Protein AF-A0A375JAD5-F1 (afdb_monomer_lite)

pLDDT: mean 82.68, std 22.53, range [21.55, 98.31]

InterPro domains:
  IPR004291 Transposase IS66, central domain [PF03050] (9-154)
  IPR052344 Transposase-related protein [PTHR33678] (19-158)

Foldseek 3Di:
DDDPPPVPVVVVLVVQLVVLLPDQEKEKDKDWDWDDDPPPRGTATKIKMKIWDDCQQQQDPDDIGIHIDIGRHPALVVVCVSCVPRAHEYEYCVDVSCVVVPPVVRYAYDYDLVNVLVVLVVCCVVPNDPVSVVSNVVSVVVVVVSVVCTNPHADPVRPVVVRHPPVPVPVPPDDDD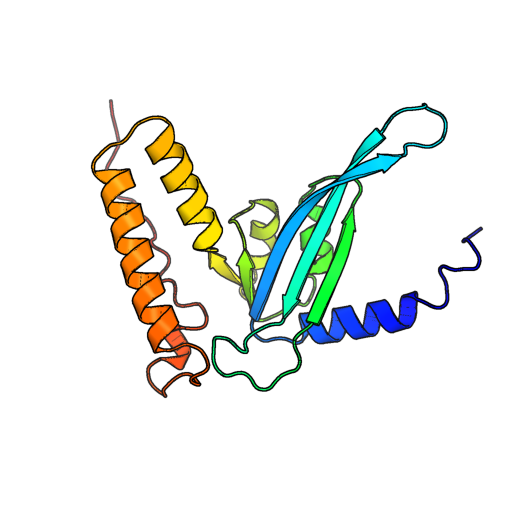DD

Structure (mmCIF, N/CA/C/O backbone):
data_AF-A0A375JAD5-F1
#
_entry.id   AF-A0A375JAD5-F1
#
loop_
_atom_site.group_PDB
_atom_site.id
_atom_site.type_symbol
_atom_site.label_atom_id
_atom_site.label_alt_id
_atom_site.label_comp_id
_atom_site.label_asym_id
_atom_site.label_entity_id
_atom_site.label_seq_id
_atom_site.pdbx_PDB_ins_code
_atom_site.Cartn_x
_atom_site.Cartn_y
_atom_site.Cartn_z
_atom_site.occupancy
_atom_site.B_iso_or_equiv
_atom_site.auth_seq_id
_atom_site.auth_comp_id
_atom_site.auth_asym_id
_atom_site.auth_atom_id
_atom_site.pdbx_PDB_model_num
ATOM 1 N N . MET A 1 1 ? -25.377 11.787 20.813 1.00 33.69 1 MET A N 1
ATOM 2 C CA . MET A 1 1 ? -26.138 12.553 19.798 1.00 33.69 1 MET A CA 1
ATOM 3 C C . MET A 1 1 ? -25.215 12.835 18.613 1.00 33.69 1 MET A C 1
ATOM 5 O O . MET A 1 1 ? -24.239 13.551 18.780 1.00 33.69 1 MET A O 1
ATOM 9 N N . GLY A 1 2 ? -25.430 12.181 17.465 1.00 41.06 2 GLY A N 1
ATOM 10 C CA . GLY A 1 2 ? -24.570 12.327 16.277 1.00 41.06 2 GLY A CA 1
ATOM 11 C C . GLY A 1 2 ? -24.782 13.673 15.578 1.00 41.06 2 GLY A C 1
ATOM 12 O O . GLY A 1 2 ? -25.921 14.123 15.462 1.00 41.06 2 GLY A O 1
ATOM 13 N N . ARG A 1 3 ? -23.694 14.316 15.134 1.00 40.56 3 ARG A N 1
ATOM 14 C CA . ARG A 1 3 ? -23.728 15.649 14.507 1.00 40.56 3 ARG A CA 1
ATOM 15 C C . ARG A 1 3 ? -24.533 15.595 13.192 1.00 40.56 3 ARG A C 1
ATOM 17 O O . ARG A 1 3 ? -24.349 14.647 12.424 1.00 40.56 3 ARG A O 1
ATOM 24 N N . PRO A 1 4 ? -25.379 16.597 12.890 1.00 40.44 4 PRO A N 1
ATOM 25 C CA . PRO A 1 4 ? -26.362 16.542 11.799 1.00 40.44 4 PRO A CA 1
ATOM 26 C C . PRO A 1 4 ? -25.785 16.387 10.375 1.00 40.44 4 PRO A C 1
ATOM 28 O O . PRO A 1 4 ? -26.529 16.039 9.468 1.00 40.44 4 PRO A O 1
ATOM 31 N N . GLY A 1 5 ? -24.470 16.536 10.169 1.00 40.88 5 GLY A N 1
ATOM 32 C CA . GLY A 1 5 ? -23.804 16.305 8.875 1.00 40.88 5 GLY A CA 1
ATOM 33 C C . GLY A 1 5 ? -23.265 14.884 8.626 1.00 40.88 5 GLY A C 1
ATOM 34 O O . GLY A 1 5 ? -22.807 14.596 7.527 1.00 40.88 5 GLY A O 1
ATOM 35 N N . GLN A 1 6 ? -23.288 13.977 9.612 1.00 45.12 6 GLN A N 1
ATOM 36 C CA . GLN A 1 6 ? -22.686 12.634 9.466 1.00 45.12 6 GLN A CA 1
ATOM 37 C C . GLN A 1 6 ? -23.610 11.597 8.792 1.00 45.12 6 GLN A C 1
ATOM 39 O O . GLN A 1 6 ? -23.140 10.556 8.331 1.00 45.12 6 GLN A O 1
ATOM 44 N N . ARG A 1 7 ? -24.925 11.856 8.706 1.00 40.12 7 ARG A N 1
ATOM 45 C CA . ARG A 1 7 ? -25.906 10.870 8.205 1.00 40.12 7 ARG A CA 1
ATOM 46 C C . ARG A 1 7 ? -25.942 10.721 6.684 1.00 40.12 7 ARG A C 1
ATOM 48 O O . ARG A 1 7 ? -26.208 9.623 6.213 1.00 40.12 7 ARG A O 1
ATOM 55 N N . THR A 1 8 ? -25.640 11.767 5.920 1.00 43.28 8 THR A N 1
ATOM 56 C CA . THR A 1 8 ? -25.740 11.758 4.447 1.00 43.28 8 THR A CA 1
ATOM 57 C C . THR A 1 8 ? -24.492 11.222 3.745 1.00 43.28 8 THR A C 1
ATOM 59 O O . THR A 1 8 ? -24.596 10.695 2.645 1.00 43.28 8 THR A O 1
ATOM 62 N N . ILE A 1 9 ? -23.320 11.280 4.386 1.00 55.72 9 ILE A N 1
ATOM 63 C CA . ILE A 1 9 ? -22.050 10.795 3.806 1.00 55.72 9 ILE A CA 1
ATOM 64 C C . ILE A 1 9 ? -21.884 9.278 3.999 1.00 55.72 9 ILE A C 1
ATOM 66 O O . ILE A 1 9 ? -21.184 8.616 3.235 1.00 55.72 9 ILE A O 1
ATOM 70 N N . THR A 1 10 ? -22.559 8.696 4.995 1.00 60.19 10 THR A N 1
ATOM 71 C CA . THR A 1 10 ? -22.412 7.274 5.343 1.00 60.19 10 THR A CA 1
ATOM 72 C C . THR A 1 10 ? -22.802 6.320 4.198 1.00 60.19 10 THR A C 1
ATOM 74 O O . THR A 1 10 ? -22.044 5.381 3.953 1.00 60.19 10 THR A O 1
ATOM 77 N N . PRO A 1 11 ? -23.912 6.523 3.456 1.00 66.00 11 PRO A N 1
ATOM 78 C CA . PRO A 1 11 ? -24.263 5.660 2.325 1.00 66.00 11 PRO A CA 1
ATOM 79 C C . PRO A 1 11 ? -23.250 5.751 1.176 1.00 66.00 11 PRO A C 1
ATOM 81 O O . PRO A 1 11 ? -22.778 4.724 0.699 1.00 66.00 11 PRO A O 1
ATOM 84 N N . ALA A 1 12 ? -22.841 6.965 0.789 1.00 68.94 12 ALA A N 1
ATOM 85 C CA . ALA A 1 12 ? -21.855 7.174 -0.274 1.00 68.94 12 ALA A CA 1
ATOM 86 C C . ALA A 1 12 ? -20.477 6.592 0.091 1.00 68.94 12 ALA A C 1
ATOM 88 O O . ALA A 1 12 ? -19.834 5.941 -0.732 1.00 68.94 12 ALA A O 1
ATOM 89 N N . GLY A 1 13 ? -20.054 6.755 1.350 1.00 71.69 13 GLY A N 1
ATOM 90 C CA . GLY A 1 13 ? -18.822 6.160 1.865 1.00 71.69 13 GLY A CA 1
ATOM 91 C C . GLY A 1 13 ? -18.837 4.630 1.825 1.00 71.69 13 GLY A C 1
ATOM 92 O O . GLY A 1 13 ? -17.832 4.033 1.447 1.00 71.69 13 GLY A O 1
ATOM 93 N N . ARG A 1 14 ? -19.978 4.000 2.145 1.00 76.69 14 ARG A N 1
ATOM 94 C CA . ARG A 1 14 ? -20.153 2.537 2.066 1.00 76.69 14 ARG A CA 1
ATOM 95 C C . ARG A 1 14 ? -20.122 2.021 0.630 1.00 76.69 14 ARG A C 1
ATOM 97 O O . ARG A 1 14 ? -19.492 1.000 0.374 1.00 76.69 14 ARG A O 1
ATOM 104 N N . CYS A 1 15 ? -20.768 2.719 -0.304 1.00 83.94 15 CYS A N 1
ATOM 105 C CA . CYS A 1 15 ? -20.715 2.350 -1.720 1.00 83.94 15 CYS A CA 1
ATOM 106 C C . CYS A 1 15 ? -19.284 2.443 -2.264 1.00 83.94 15 CYS A C 1
ATOM 108 O O . CYS A 1 15 ? -18.832 1.538 -2.959 1.00 83.94 15 CYS A O 1
ATOM 110 N N . ASN A 1 16 ? -18.544 3.492 -1.890 1.00 90.31 16 ASN A N 1
ATOM 111 C CA . ASN A 1 16 ? -17.149 3.649 -2.295 1.00 90.31 16 ASN A CA 1
ATOM 112 C C . ASN A 1 16 ? -16.243 2.563 -1.692 1.00 90.31 16 ASN A C 1
ATOM 114 O O . ASN A 1 16 ? -15.455 1.957 -2.414 1.00 90.31 16 ASN A O 1
ATOM 118 N N . SER A 1 17 ? -16.378 2.259 -0.394 1.00 93.62 17 SER A N 1
ATOM 119 C CA . SER A 1 17 ? -15.599 1.178 0.224 1.00 93.62 17 SER A CA 1
ATOM 120 C C . SER A 1 17 ? -15.913 -0.177 -0.408 1.00 93.62 17 SER A C 1
ATOM 122 O O . SER A 1 17 ? -14.997 -0.942 -0.682 1.00 93.62 17 SER A O 1
ATOM 124 N N . ALA A 1 18 ? -17.188 -0.462 -0.696 1.00 94.62 18 ALA A N 1
ATOM 125 C CA . ALA A 1 18 ? -17.589 -1.695 -1.368 1.00 94.62 18 ALA A CA 1
ATOM 126 C C . ALA A 1 18 ? -16.996 -1.790 -2.783 1.00 94.62 18 ALA A C 1
ATOM 128 O O . ALA A 1 18 ? -16.480 -2.837 -3.159 1.00 94.62 18 ALA A O 1
ATOM 129 N N . TYR A 1 19 ? -17.007 -0.693 -3.544 1.00 95.94 19 TYR A N 1
ATOM 130 C CA . TYR A 1 19 ? -16.413 -0.649 -4.880 1.00 95.94 19 TYR A CA 1
ATOM 131 C C . TYR A 1 19 ? -14.890 -0.859 -4.859 1.00 95.94 19 TYR A C 1
ATOM 133 O O . TYR A 1 19 ? -14.363 -1.601 -5.689 1.00 95.94 19 TYR A O 1
ATOM 141 N N . VAL A 1 20 ? -14.178 -0.253 -3.903 1.00 97.06 20 VAL A N 1
ATOM 142 C CA . VAL A 1 20 ? -12.731 -0.470 -3.725 1.00 97.06 20 VAL A CA 1
ATOM 143 C C . VAL A 1 20 ? -12.443 -1.924 -3.342 1.00 97.06 20 VAL A C 1
ATOM 145 O O . VAL A 1 20 ? -11.585 -2.552 -3.954 1.00 97.06 20 VAL A O 1
ATOM 148 N N . MET A 1 21 ? -13.189 -2.479 -2.384 1.00 96.38 21 MET A N 1
ATOM 149 C CA . MET A 1 21 ? -12.986 -3.847 -1.884 1.00 96.38 21 MET A CA 1
ATOM 150 C C . MET A 1 21 ? -13.426 -4.944 -2.860 1.00 96.38 21 MET A C 1
ATOM 152 O O . MET A 1 21 ? -13.050 -6.096 -2.683 1.00 96.38 21 MET A O 1
ATOM 156 N N . ALA A 1 22 ? -14.194 -4.607 -3.896 1.00 95.81 22 ALA A N 1
ATOM 157 C CA . ALA A 1 22 ? -14.549 -5.535 -4.967 1.00 95.81 22 ALA A CA 1
ATOM 158 C C . ALA A 1 22 ? -13.428 -5.727 -6.010 1.00 95.81 22 ALA A C 1
ATOM 160 O O . ALA A 1 22 ? -13.596 -6.510 -6.943 1.00 95.81 22 ALA A O 1
ATOM 161 N N . ALA A 1 23 ? -12.314 -4.995 -5.906 1.00 95.06 23 ALA A N 1
ATOM 162 C CA . ALA A 1 23 ? -11.187 -5.137 -6.822 1.00 95.06 23 ALA A CA 1
ATOM 163 C C . ALA A 1 23 ? -10.412 -6.441 -6.582 1.00 95.06 23 ALA A C 1
ATOM 165 O O . ALA A 1 23 ? -10.259 -6.885 -5.450 1.00 95.06 23 ALA A O 1
ATOM 166 N N . THR A 1 24 ? -9.826 -7.005 -7.639 1.00 94.06 24 THR A N 1
ATOM 167 C CA . THR A 1 24 ? -8.932 -8.173 -7.535 1.00 94.06 24 THR A CA 1
ATOM 168 C C . THR A 1 24 ? -7.592 -7.845 -6.875 1.00 94.06 24 THR A C 1
ATOM 170 O O . THR A 1 24 ? -6.924 -8.738 -6.355 1.00 94.06 24 THR A O 1
ATOM 173 N N . LYS A 1 25 ? -7.191 -6.569 -6.896 1.00 95.62 25 LYS A N 1
ATOM 174 C CA . LYS A 1 25 ? -6.011 -6.036 -6.217 1.00 95.62 25 LYS A CA 1
ATOM 175 C C . LYS A 1 25 ? -6.322 -4.662 -5.637 1.00 95.62 25 LYS A C 1
ATOM 177 O O . LYS A 1 25 ? -6.917 -3.819 -6.310 1.00 95.62 25 LYS A O 1
ATOM 182 N N . ILE A 1 26 ? -5.846 -4.417 -4.421 1.00 97.31 26 ILE A N 1
ATOM 183 C CA . ILE A 1 26 ? -5.827 -3.088 -3.809 1.00 97.31 26 ILE A CA 1
ATOM 184 C C . ILE A 1 26 ? -4.434 -2.761 -3.274 1.00 97.31 26 ILE A C 1
ATOM 186 O O . ILE A 1 26 ? -3.690 -3.640 -2.837 1.00 97.31 26 ILE A O 1
ATOM 190 N N . HIS A 1 27 ? -4.093 -1.476 -3.277 1.00 97.44 27 HIS A N 1
ATOM 191 C CA . HIS A 1 27 ? -2.937 -0.967 -2.541 1.00 97.44 27 HIS A CA 1
ATOM 192 C C . HIS A 1 27 ? -3.396 -0.455 -1.182 1.00 97.44 27 HIS A C 1
ATOM 194 O O . HIS A 1 27 ? -4.439 0.199 -1.111 1.00 97.44 27 HIS A O 1
ATOM 200 N N . ALA A 1 28 ? -2.616 -0.710 -0.134 1.00 97.44 28 ALA A N 1
ATOM 201 C CA . ALA A 1 28 ? -2.872 -0.172 1.193 1.00 97.44 28 ALA A CA 1
ATOM 202 C C . ALA A 1 28 ? -1.657 0.570 1.754 1.00 97.44 28 ALA A C 1
ATOM 204 O O . ALA A 1 28 ? -0.524 0.093 1.659 1.00 97.44 28 ALA A O 1
ATOM 205 N N . ASP A 1 29 ? -1.912 1.726 2.359 1.00 96.69 29 ASP A N 1
ATOM 206 C CA . ASP A 1 29 ? -0.923 2.528 3.077 1.00 96.69 29 ASP A CA 1
ATOM 207 C C . ASP A 1 29 ? -1.587 3.238 4.269 1.00 96.69 29 ASP A C 1
ATOM 209 O O . ASP A 1 29 ? -2.817 3.283 4.391 1.00 96.69 29 ASP A O 1
ATOM 213 N N . ASP A 1 30 ? -0.782 3.801 5.164 1.00 95.62 30 ASP A N 1
ATOM 214 C CA . ASP A 1 30 ? -1.265 4.637 6.258 1.00 95.62 30 ASP A CA 1
ATOM 215 C C . ASP A 1 30 ? -0.394 5.875 6.453 1.00 95.62 30 ASP A C 1
ATOM 217 O O . ASP A 1 30 ? 0.834 5.810 6.458 1.00 95.62 30 ASP A O 1
ATOM 221 N N . MET A 1 31 ? -1.035 7.021 6.682 1.00 94.44 31 MET A N 1
ATOM 222 C CA . MET A 1 31 ? -0.332 8.246 7.053 1.00 94.44 31 MET A CA 1
ATOM 223 C C . MET A 1 31 ? -0.707 8.690 8.473 1.00 94.44 31 MET A C 1
ATOM 225 O O . MET A 1 31 ? -1.883 8.633 8.857 1.00 94.44 31 MET A O 1
ATOM 229 N N . PRO A 1 32 ? 0.263 9.157 9.282 1.00 96.12 32 PRO A N 1
ATOM 230 C CA . PRO A 1 32 ? -0.034 9.773 10.564 1.00 96.12 32 PRO A CA 1
ATOM 231 C C . PRO A 1 32 ? -0.741 11.116 10.359 1.00 96.12 32 PRO A C 1
ATOM 233 O O . PRO A 1 32 ? -0.299 11.952 9.574 1.00 96.12 32 PRO A O 1
ATOM 236 N N . VAL A 1 33 ? -1.816 11.347 11.111 1.00 94.81 33 VAL A N 1
ATOM 237 C CA . VAL A 1 33 ? -2.566 12.611 11.101 1.00 94.81 33 VAL A CA 1
ATOM 238 C C . VAL A 1 33 ? -2.656 13.182 12.511 1.00 94.81 33 VAL A C 1
ATOM 240 O O . VAL A 1 33 ? -2.935 12.459 13.469 1.00 94.81 33 VAL A O 1
ATOM 243 N N . ARG A 1 34 ? -2.422 14.491 12.660 1.00 93.31 34 ARG A N 1
ATOM 244 C CA . ARG A 1 34 ? -2.615 15.182 13.942 1.00 93.31 34 ARG A CA 1
ATOM 245 C C . ARG A 1 34 ? -4.088 15.521 14.110 1.00 93.31 34 ARG A C 1
ATOM 247 O O . ARG A 1 34 ? -4.644 16.268 13.311 1.00 93.31 34 ARG A O 1
ATOM 254 N N . VAL A 1 35 ? -4.706 14.978 15.152 1.00 90.19 35 VAL A N 1
ATOM 255 C CA . VAL A 1 35 ? -6.121 15.191 15.466 1.00 90.19 35 VAL A CA 1
ATOM 256 C C . VAL A 1 35 ? -6.228 15.903 16.803 1.00 90.19 35 VAL A C 1
ATOM 258 O O . VAL A 1 35 ? -5.523 15.559 17.752 1.00 90.19 35 VAL A O 1
ATOM 261 N N . LEU A 1 36 ? -7.101 16.907 16.874 1.00 89.56 36 LEU A N 1
ATOM 262 C CA . LEU A 1 36 ? -7.395 17.607 18.120 1.00 89.56 36 LEU A CA 1
ATOM 263 C C . LEU A 1 36 ? -7.951 16.626 19.153 1.00 89.56 36 LEU A C 1
ATOM 265 O O . LEU A 1 36 ? -8.811 15.804 18.834 1.00 89.56 36 LEU A O 1
ATOM 269 N N . GLU A 1 37 ? -7.479 16.742 20.389 1.00 82.12 37 GLU A N 1
ATOM 270 C CA . GLU A 1 37 ? -8.065 16.073 21.544 1.00 82.12 37 GLU A CA 1
ATOM 271 C C . GLU A 1 37 ? -8.873 17.109 22.342 1.00 82.12 37 GLU A C 1
ATOM 273 O O . GLU A 1 37 ? -8.286 17.928 23.061 1.00 82.12 37 GLU A O 1
ATOM 278 N N . PRO A 1 38 ? -10.211 17.150 22.168 1.00 75.81 38 PRO A N 1
ATOM 279 C CA . PRO A 1 38 ? -11.039 18.163 22.810 1.00 75.81 38 PRO A CA 1
ATOM 280 C C . PRO A 1 38 ? -10.895 18.110 24.333 1.00 75.81 38 PRO A C 1
ATOM 282 O O . PRO A 1 38 ? -10.946 17.035 24.920 1.00 75.81 38 PRO A O 1
ATOM 285 N N . GLY A 1 39 ? -10.732 19.275 24.963 1.00 78.00 39 GLY A N 1
ATOM 286 C CA . GLY A 1 39 ? -10.626 19.417 26.421 1.00 78.00 39 GLY A CA 1
ATOM 287 C C . GLY A 1 39 ? -9.199 19.508 26.970 1.00 78.00 39 GLY A C 1
ATOM 288 O O . GLY A 1 39 ? -9.019 20.071 28.041 1.00 78.00 39 GLY A O 1
ATOM 289 N N . ASN A 1 40 ? -8.182 19.060 26.222 1.00 75.25 40 ASN A N 1
ATOM 290 C CA . ASN A 1 40 ? -6.799 18.999 26.726 1.00 75.25 40 ASN A CA 1
ATOM 291 C C . ASN A 1 40 ? -5.835 20.009 26.082 1.00 75.25 40 ASN A C 1
ATOM 293 O O . ASN A 1 40 ? -4.667 20.060 26.462 1.00 75.25 40 ASN A O 1
ATOM 297 N N . GLY A 1 41 ? -6.272 20.768 25.067 1.00 80.19 41 GLY A N 1
ATOM 298 C CA . GLY A 1 41 ? -5.410 21.695 24.311 1.00 80.19 41 GLY A CA 1
ATOM 299 C C . GLY A 1 41 ? -4.273 21.011 23.533 1.00 80.19 41 GLY A C 1
ATOM 300 O O . GLY A 1 41 ? -3.367 21.679 23.041 1.00 80.19 41 GLY A O 1
ATOM 301 N N . LYS A 1 42 ? -4.303 19.678 23.427 1.00 86.81 42 LYS A N 1
ATOM 302 C CA . LYS A 1 42 ? -3.271 18.848 22.798 1.00 86.81 42 LYS A CA 1
ATOM 303 C C . LYS A 1 42 ? -3.776 18.227 21.498 1.00 86.81 42 LYS A C 1
ATOM 305 O O . LYS A 1 42 ? -4.973 18.181 21.210 1.00 86.81 42 LYS A O 1
ATOM 310 N N . THR A 1 43 ? -2.829 17.727 20.709 1.00 86.19 43 THR A N 1
ATOM 311 C CA . THR A 1 43 ? -3.111 16.882 19.546 1.00 86.19 43 THR A CA 1
ATOM 312 C C . THR A 1 43 ? -2.631 15.466 19.818 1.00 86.19 43 THR A C 1
ATOM 314 O O . THR A 1 43 ? -1.607 15.271 20.472 1.00 86.19 43 THR A O 1
ATOM 317 N N . LYS A 1 44 ? -3.366 14.484 19.298 1.00 90.50 44 LYS A N 1
ATOM 318 C CA . LYS A 1 44 ? -2.947 13.082 19.260 1.00 90.50 44 LYS A CA 1
ATOM 319 C C . LYS A 1 44 ? -2.683 12.646 17.826 1.00 90.50 44 LYS A C 1
ATOM 321 O O . LYS A 1 44 ? -3.305 13.149 16.888 1.00 90.50 44 LYS A O 1
ATOM 326 N N . THR A 1 45 ? -1.776 11.692 17.658 1.00 93.31 45 THR A N 1
ATOM 327 C CA . THR A 1 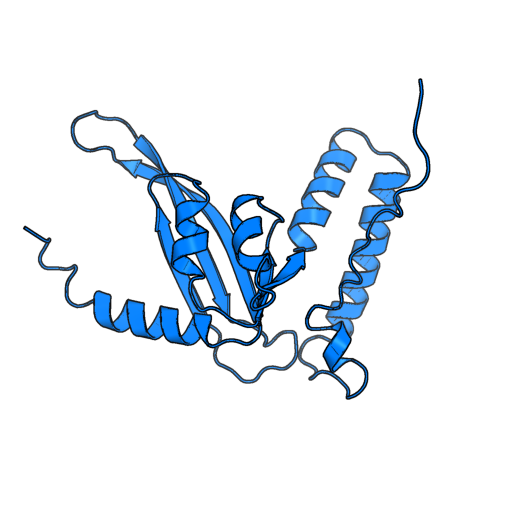45 ? -1.475 11.107 16.349 1.00 93.31 45 THR A CA 1
ATOM 328 C C . THR A 1 45 ? -2.450 9.974 16.061 1.00 93.31 45 THR A C 1
ATOM 330 O O . THR A 1 45 ? -2.318 8.886 16.616 1.00 93.31 45 THR A O 1
ATOM 333 N N . GLY A 1 46 ? -3.419 10.232 15.185 1.00 95.19 46 GLY A N 1
ATOM 334 C CA . GLY A 1 46 ? -4.239 9.193 14.566 1.00 95.19 46 GLY A CA 1
ATOM 335 C C . GLY A 1 46 ? -3.611 8.673 13.275 1.00 95.19 46 GLY A C 1
ATOM 336 O O . GLY A 1 46 ? -2.527 9.108 12.874 1.00 95.19 46 GLY A O 1
ATOM 337 N N . ARG A 1 47 ? -4.312 7.759 12.604 1.00 96.62 47 ARG A N 1
ATOM 338 C CA . ARG A 1 47 ? -3.946 7.235 11.287 1.00 96.62 47 ARG A CA 1
ATOM 339 C C . ARG A 1 47 ? -5.072 7.442 10.295 1.00 96.62 47 ARG A C 1
ATOM 341 O O . ARG A 1 47 ? -6.244 7.269 10.627 1.00 96.62 47 ARG A O 1
ATOM 348 N N . LEU A 1 48 ? -4.690 7.808 9.082 1.00 96.88 48 LEU A N 1
ATOM 349 C CA . LEU A 1 48 ? -5.556 7.780 7.919 1.00 96.88 48 LEU A CA 1
ATOM 350 C C . LEU A 1 48 ? -5.054 6.662 7.007 1.00 96.88 48 LEU A C 1
ATOM 352 O O . LEU A 1 48 ? -3.982 6.776 6.417 1.00 96.88 48 LEU A O 1
ATOM 356 N N . TRP A 1 49 ? -5.819 5.581 6.950 1.00 97.50 49 TRP A N 1
ATOM 357 C CA . TRP A 1 49 ? -5.593 4.442 6.071 1.00 97.50 49 TRP A CA 1
ATOM 358 C C . TRP A 1 49 ? -6.112 4.771 4.683 1.00 97.50 49 TRP A C 1
ATOM 360 O O . TRP A 1 49 ? -7.188 5.366 4.548 1.00 97.50 49 TRP A O 1
ATOM 370 N N . THR A 1 50 ? -5.367 4.367 3.666 1.00 97.44 50 THR A N 1
ATOM 371 C CA . THR A 1 50 ? -5.733 4.538 2.265 1.00 97.44 50 THR A CA 1
ATOM 372 C C . THR A 1 50 ? -5.822 3.166 1.614 1.00 97.44 50 THR A C 1
ATOM 374 O O . THR A 1 50 ? -4.911 2.354 1.740 1.00 97.44 50 THR A O 1
ATOM 377 N N . TYR A 1 51 ? -6.933 2.901 0.932 1.00 98.00 51 TYR A N 1
ATOM 378 C CA . TYR A 1 51 ? -7.123 1.708 0.114 1.00 98.00 51 TYR A CA 1
ATOM 379 C C . TYR A 1 51 ? -7.409 2.152 -1.311 1.00 98.00 51 TYR A C 1
ATOM 381 O O . TYR A 1 51 ? -8.384 2.868 -1.546 1.00 98.00 51 TYR A O 1
ATOM 389 N N . VAL A 1 52 ? -6.550 1.771 -2.250 1.00 97.81 52 VAL A N 1
ATOM 390 C CA . VAL A 1 52 ? -6.599 2.259 -3.630 1.00 97.81 52 VAL A CA 1
ATOM 391 C C . VAL A 1 52 ? -6.882 1.109 -4.582 1.00 97.81 52 VAL A C 1
ATOM 393 O O . VAL A 1 52 ? -6.084 0.177 -4.699 1.00 97.81 52 VAL A O 1
ATOM 396 N N . ARG A 1 53 ? -7.992 1.234 -5.310 1.00 96.81 53 ARG A N 1
ATOM 397 C CA . ARG A 1 53 ? -8.286 0.482 -6.528 1.00 96.81 53 ARG A CA 1
ATOM 398 C C . ARG A 1 53 ? -7.806 1.319 -7.708 1.00 96.81 53 ARG A C 1
ATOM 400 O O . ARG A 1 53 ? -8.467 2.281 -8.088 1.00 96.81 53 ARG A O 1
ATOM 407 N N . ASP A 1 54 ? -6.665 0.964 -8.278 1.00 95.06 54 ASP A N 1
ATOM 408 C CA . ASP A 1 54 ? -6.201 1.532 -9.544 1.00 95.06 54 ASP A CA 1
ATOM 409 C C . ASP A 1 54 ? -5.276 0.534 -10.241 1.00 95.06 54 ASP A C 1
ATOM 411 O O . ASP A 1 54 ? -4.106 0.399 -9.884 1.00 95.06 54 ASP A O 1
ATOM 415 N N . ASP A 1 55 ? -5.833 -0.174 -11.222 1.00 92.19 55 ASP A N 1
ATOM 416 C CA . ASP A 1 55 ? -5.104 -1.127 -12.063 1.00 92.19 55 ASP A CA 1
ATOM 417 C C . ASP A 1 55 ? -4.976 -0.672 -13.515 1.00 92.19 55 ASP A C 1
ATOM 419 O O . ASP A 1 55 ? -4.595 -1.445 -14.396 1.00 92.19 55 ASP A O 1
ATOM 423 N N . ARG A 1 56 ? -5.211 0.617 -13.781 1.00 93.12 56 ARG A N 1
ATOM 424 C CA . ARG A 1 56 ? -4.947 1.206 -15.100 1.00 93.12 56 ARG A CA 1
ATOM 425 C C . ARG A 1 56 ? -3.489 1.028 -15.543 1.00 93.12 56 ARG A C 1
ATOM 427 O O . ARG A 1 56 ? -3.279 0.756 -16.724 1.00 93.12 56 ARG A O 1
ATOM 434 N N . PRO A 1 57 ? -2.467 1.079 -14.656 1.00 90.75 57 PRO A N 1
ATOM 435 C CA . PRO A 1 57 ? -1.098 0.736 -15.047 1.00 90.75 57 PRO A CA 1
ATOM 436 C C . PRO A 1 57 ? -0.939 -0.694 -15.586 1.00 90.75 57 PRO A C 1
ATOM 438 O O . PRO A 1 57 ? -0.008 -0.936 -16.349 1.00 90.75 57 PRO A O 1
ATOM 441 N N . ALA A 1 58 ? -1.848 -1.612 -15.245 1.00 88.50 58 ALA A N 1
ATOM 442 C CA . ALA A 1 58 ? -1.906 -2.983 -15.753 1.00 88.50 58 ALA A CA 1
ATOM 443 C C . ALA A 1 58 ? -2.952 -3.175 -16.875 1.00 88.50 58 ALA A C 1
ATOM 445 O O . ALA A 1 58 ? -3.288 -4.306 -17.217 1.00 88.50 58 ALA A O 1
ATOM 446 N N . GLY A 1 59 ? -3.473 -2.083 -17.448 1.00 89.81 59 GLY A N 1
ATOM 447 C CA . GLY A 1 59 ? -4.43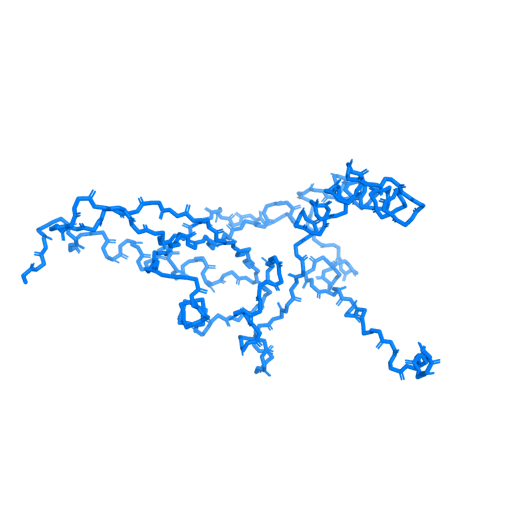9 -2.118 -18.548 1.00 89.81 59 GLY A CA 1
ATOM 448 C C . GLY A 1 59 ? -5.896 -2.320 -18.125 1.00 89.81 59 GLY A C 1
ATOM 449 O O . GLY A 1 59 ? -6.727 -2.606 -18.983 1.00 89.81 59 GLY A O 1
ATOM 450 N N . SER A 1 60 ? -6.231 -2.180 -16.836 1.00 91.00 60 SER A N 1
ATOM 451 C CA . SER A 1 60 ? -7.637 -2.194 -16.412 1.00 91.00 60 SER A CA 1
ATOM 452 C C . SER A 1 60 ? -8.393 -0.978 -16.955 1.00 91.00 60 SER A C 1
ATOM 454 O O . SER A 1 60 ? -7.868 0.138 -16.985 1.00 91.00 60 SER A O 1
ATOM 456 N N . VAL A 1 61 ? -9.647 -1.207 -17.349 1.00 93.12 61 VAL A N 1
ATOM 457 C CA . VAL A 1 61 ? -10.602 -0.173 -17.778 1.00 93.12 61 VAL A CA 1
ATOM 458 C C . VAL A 1 61 ? -11.502 0.309 -16.637 1.00 93.12 61 VAL A C 1
ATOM 460 O O . VAL A 1 61 ? -12.304 1.220 -16.830 1.00 93.12 61 VAL A O 1
ATOM 463 N N . ASP A 1 62 ? -11.380 -0.289 -15.450 1.00 93.31 62 ASP A N 1
ATOM 464 C CA . ASP A 1 62 ? -12.179 0.090 -14.291 1.00 93.31 62 ASP A CA 1
ATOM 465 C C . ASP A 1 62 ? -11.851 1.512 -13.826 1.00 93.31 62 ASP A C 1
ATOM 467 O O . ASP A 1 62 ? -10.688 1.926 -13.767 1.00 93.31 62 ASP A O 1
ATOM 471 N N . SER A 1 63 ? -12.880 2.245 -13.401 1.00 95.56 63 SER A N 1
ATOM 472 C CA . SER A 1 63 ? -12.702 3.564 -12.798 1.00 95.56 63 SER A CA 1
ATOM 473 C C . SER A 1 63 ? -11.861 3.457 -11.520 1.00 95.56 63 SER A C 1
ATOM 475 O O . SER A 1 63 ? -12.191 2.639 -10.650 1.00 95.56 63 SER A O 1
ATOM 477 N N . PRO A 1 64 ? -10.807 4.277 -11.358 1.00 96.25 64 PRO A N 1
ATOM 478 C CA . PRO A 1 64 ? -10.005 4.265 -10.147 1.00 96.25 64 PRO A CA 1
ATOM 479 C C . PRO A 1 64 ? -10.821 4.796 -8.966 1.00 96.25 64 PRO A C 1
ATOM 481 O O . PRO A 1 64 ? -11.659 5.688 -9.119 1.00 96.25 64 PRO A O 1
ATOM 484 N N . ALA A 1 65 ? -10.553 4.278 -7.773 1.00 96.94 65 ALA A N 1
ATOM 485 C CA . ALA A 1 65 ? -11.182 4.745 -6.546 1.00 96.94 65 ALA A CA 1
ATOM 486 C C . ALA A 1 65 ? -10.233 4.633 -5.354 1.00 96.94 65 ALA A C 1
ATOM 488 O O . ALA A 1 65 ? -9.362 3.764 -5.295 1.00 96.94 65 ALA A O 1
ATOM 489 N N . VAL A 1 66 ? -10.443 5.512 -4.377 1.00 96.88 66 VAL A N 1
ATOM 490 C CA . VAL A 1 66 ? -9.741 5.489 -3.096 1.00 96.88 66 VAL A CA 1
ATOM 491 C C . VAL A 1 66 ? -10.750 5.510 -1.962 1.00 96.88 66 VAL A C 1
ATOM 493 O O . VAL A 1 66 ? -11.686 6.313 -1.957 1.00 96.88 66 VAL A O 1
ATOM 496 N N . TRP A 1 67 ? -10.551 4.638 -0.981 1.00 97.19 67 TRP A N 1
ATOM 497 C CA . TRP A 1 67 ? -11.280 4.663 0.275 1.00 97.19 67 TRP A CA 1
ATOM 4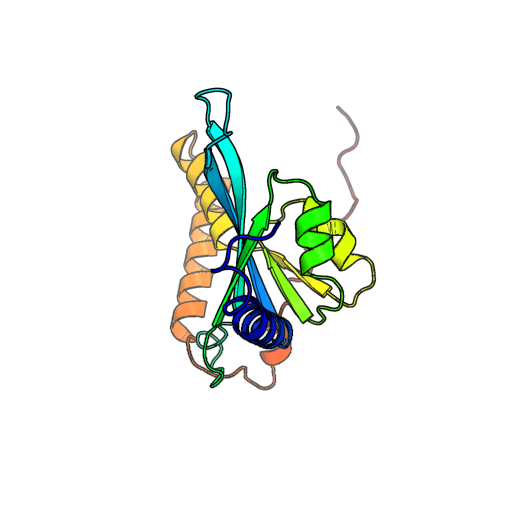98 C C . TRP A 1 67 ? -10.339 5.055 1.410 1.00 97.19 67 TRP A C 1
ATOM 500 O O . TRP A 1 67 ? -9.276 4.464 1.593 1.00 97.19 67 TRP A O 1
ATOM 510 N N . PHE A 1 68 ? -10.753 6.068 2.168 1.00 95.69 68 PHE A N 1
ATOM 511 C CA . PHE A 1 68 ? -10.052 6.536 3.351 1.00 95.69 68 PHE A CA 1
ATOM 512 C C . PHE A 1 68 ? -10.770 6.059 4.608 1.00 95.69 68 PHE A C 1
ATOM 514 O O . PHE A 1 68 ? -11.981 6.260 4.748 1.00 95.69 68 PHE A O 1
ATOM 521 N N . ALA A 1 69 ? -10.015 5.495 5.547 1.00 95.69 69 ALA A N 1
ATOM 522 C CA . ALA A 1 69 ? -10.520 5.116 6.859 1.00 95.69 69 ALA A CA 1
ATOM 523 C C . ALA A 1 69 ? -9.663 5.750 7.957 1.00 95.69 69 ALA A C 1
ATOM 525 O O . ALA A 1 69 ? -8.438 5.730 7.896 1.00 95.69 69 ALA A O 1
ATOM 526 N N . TYR A 1 70 ? -10.302 6.334 8.966 1.00 95.38 70 TYR A N 1
ATOM 527 C CA . TYR A 1 70 ? -9.609 6.927 10.108 1.00 95.38 70 TYR A CA 1
ATOM 528 C C . TYR A 1 70 ? -9.551 5.946 11.280 1.00 95.38 70 TYR A C 1
ATOM 530 O O . TYR A 1 70 ? -10.550 5.299 11.592 1.00 95.38 70 TYR A O 1
ATOM 538 N N . SER A 1 71 ? -8.425 5.926 11.993 1.00 95.56 71 SER A N 1
ATOM 539 C CA . SER A 1 71 ? -8.315 5.295 13.309 1.00 95.56 71 SER A CA 1
ATOM 540 C C . SER A 1 71 ? -7.544 6.168 14.310 1.00 95.56 71 SER A C 1
ATOM 542 O O . SER A 1 71 ? -6.676 6.962 13.933 1.00 95.56 71 SER A O 1
ATOM 544 N N . PRO A 1 72 ? -7.816 6.030 15.620 1.00 94.31 72 PRO A N 1
ATOM 545 C CA . PRO A 1 72 ? -7.117 6.790 16.655 1.00 94.31 72 PRO A CA 1
ATOM 546 C C . PRO A 1 72 ? -5.668 6.336 16.884 1.00 94.31 72 PRO A C 1
ATOM 548 O O . PRO A 1 72 ? -4.918 7.060 17.530 1.00 94.31 72 PRO A O 1
ATOM 551 N N . SER A 1 73 ? -5.267 5.166 16.380 1.00 93.88 73 SER A N 1
ATOM 552 C CA . SER A 1 73 ? -3.908 4.625 16.503 1.00 93.88 73 SER A CA 1
ATOM 553 C C . SER A 1 73 ? -3.546 3.745 15.298 1.00 93.88 73 SER A C 1
ATOM 555 O O . SER A 1 73 ? -4.383 3.491 14.433 1.00 93.88 73 SER A O 1
ATOM 557 N N . ARG A 1 74 ? -2.299 3.258 15.237 1.00 95.56 74 ARG A N 1
ATOM 558 C CA . ARG A 1 74 ? -1.822 2.312 14.205 1.00 95.56 74 ARG A CA 1
ATOM 559 C C . ARG A 1 74 ? -1.996 0.841 14.614 1.00 95.56 74 ARG A C 1
ATOM 561 O O . ARG A 1 74 ? -1.187 0.006 14.227 1.00 95.56 74 ARG A O 1
ATOM 568 N N . SER A 1 75 ? -2.977 0.531 15.464 1.00 95.38 75 SER A N 1
ATOM 569 C CA . SER A 1 75 ? -3.222 -0.852 15.900 1.00 95.38 75 SER A CA 1
ATOM 570 C C . SER A 1 75 ? -3.593 -1.745 14.713 1.00 95.38 75 SER A C 1
ATOM 572 O O . SER A 1 75 ? -4.211 -1.285 13.753 1.00 95.38 75 SER A O 1
ATOM 574 N N . CYS A 1 76 ? -3.234 -3.026 14.786 1.00 93.69 76 CYS A N 1
ATOM 575 C CA . CYS A 1 76 ? -3.545 -4.004 13.745 1.00 93.69 76 CYS A CA 1
ATOM 576 C C . CYS A 1 76 ? -5.050 -4.291 13.614 1.00 93.69 76 CYS A C 1
ATOM 578 O O . CYS A 1 76 ? -5.500 -4.656 12.532 1.00 93.69 76 CYS A O 1
ATOM 580 N N . GLU A 1 77 ? -5.843 -4.054 14.663 1.00 96.12 77 GLU A N 1
ATOM 581 C CA . GLU A 1 77 ? -7.297 -4.275 14.655 1.00 96.12 77 GLU A CA 1
ATOM 582 C C . GLU A 1 77 ? -8.026 -3.475 13.559 1.00 96.12 77 GLU A C 1
ATOM 584 O O . GLU A 1 77 ? -9.012 -3.950 12.998 1.00 96.12 77 GLU A O 1
ATOM 589 N N . TYR A 1 78 ? -7.528 -2.281 13.212 1.00 96.31 78 TYR A N 1
ATOM 590 C CA . TYR A 1 78 ? -8.160 -1.407 12.221 1.00 96.31 78 TYR A CA 1
ATOM 591 C C . TYR A 1 78 ? -8.044 -1.961 10.798 1.00 96.31 78 TYR A C 1
ATOM 593 O O . TYR A 1 78 ? -9.084 -2.235 10.200 1.00 96.31 78 TYR A O 1
ATOM 601 N N . PRO A 1 79 ? -6.837 -2.196 10.240 1.00 95.31 79 PRO A N 1
ATOM 602 C CA . PRO A 1 79 ? -6.727 -2.776 8.909 1.00 95.31 79 PRO A CA 1
ATOM 603 C C . PRO A 1 79 ? -7.358 -4.170 8.831 1.00 95.31 79 PRO A C 1
ATOM 605 O O . PRO A 1 79 ? -7.931 -4.504 7.800 1.00 95.31 79 PRO A O 1
ATOM 608 N N . GLN A 1 80 ? -7.335 -4.954 9.913 1.00 94.44 80 GLN A N 1
ATOM 609 C CA . GLN A 1 80 ? -8.036 -6.242 9.978 1.00 94.44 80 GLN A CA 1
ATOM 610 C C . GLN A 1 80 ? -9.552 -6.088 9.828 1.00 94.44 80 GLN A C 1
ATOM 612 O O . GLN A 1 80 ? -10.175 -6.813 9.055 1.00 94.44 80 GLN A O 1
ATOM 617 N N . ALA A 1 81 ? -10.152 -5.127 10.534 1.00 95.12 81 ALA A N 1
ATOM 618 C CA . ALA A 1 81 ? -11.575 -4.841 10.411 1.00 95.12 81 ALA A CA 1
ATOM 619 C C . ALA A 1 81 ? -11.932 -4.288 9.022 1.00 95.12 81 ALA A C 1
ATOM 621 O O . ALA A 1 81 ? -12.953 -4.674 8.456 1.00 95.12 81 ALA A O 1
ATOM 622 N N . HIS A 1 82 ? -11.092 -3.412 8.463 1.00 95.19 82 HIS A N 1
ATOM 623 C CA . HIS A 1 82 ? -11.290 -2.821 7.138 1.00 95.19 82 HIS A CA 1
ATOM 624 C C . HIS A 1 82 ? -11.246 -3.863 6.014 1.00 95.19 82 HIS A C 1
ATOM 626 O O . HIS A 1 82 ? -12.044 -3.791 5.085 1.00 95.19 82 HIS A O 1
ATOM 632 N N . LEU A 1 83 ? -10.321 -4.823 6.105 1.00 95.50 83 LEU A N 1
ATOM 633 C CA . LEU A 1 83 ? -10.095 -5.867 5.102 1.00 95.50 83 LEU A CA 1
ATOM 634 C C . LEU A 1 83 ? -10.976 -7.104 5.312 1.00 95.50 83 LEU A C 1
ATOM 636 O O . LEU A 1 83 ? -10.836 -8.092 4.592 1.00 95.50 83 LEU A O 1
ATOM 640 N N . LYS A 1 84 ? -11.884 -7.088 6.293 1.00 94.06 84 LYS A N 1
ATOM 641 C CA . LYS A 1 84 ? -12.756 -8.227 6.569 1.00 94.06 84 LYS A CA 1
ATOM 642 C C . LYS A 1 84 ? -13.617 -8.547 5.343 1.00 94.06 84 LYS A C 1
ATOM 644 O O . LYS A 1 84 ? -14.468 -7.753 4.951 1.00 94.06 84 LYS A O 1
ATOM 649 N N . GLY A 1 85 ? -13.424 -9.741 4.785 1.00 93.44 85 GLY A N 1
ATOM 650 C CA . GLY A 1 85 ? -14.136 -10.213 3.594 1.00 93.44 85 GLY A CA 1
ATOM 651 C C . GLY A 1 85 ? -13.534 -9.754 2.263 1.00 93.44 85 GLY A C 1
ATOM 652 O O . GLY A 1 85 ? -14.081 -10.109 1.221 1.00 93.44 85 GLY A O 1
ATOM 653 N N . PHE A 1 86 ? -12.427 -9.003 2.274 1.00 96.31 86 PHE A N 1
ATOM 654 C CA . PHE A 1 86 ? -11.646 -8.754 1.065 1.00 96.31 86 PHE A CA 1
ATOM 655 C C . PHE A 1 86 ? -11.018 -10.061 0.574 1.00 96.31 86 PHE A C 1
ATOM 657 O O . PHE A 1 86 ? -10.505 -10.844 1.374 1.00 96.31 86 PHE A O 1
ATOM 664 N N . ARG A 1 87 ? -11.046 -10.276 -0.742 1.00 96.25 87 ARG A N 1
ATOM 665 C CA . ARG A 1 87 ? -10.422 -11.421 -1.405 1.00 96.25 87 ARG A CA 1
ATOM 666 C C . ARG A 1 87 ? -9.668 -10.943 -2.631 1.00 96.25 87 ARG A C 1
ATOM 668 O O . ARG A 1 87 ? -10.262 -10.299 -3.493 1.00 96.25 87 ARG A O 1
ATOM 675 N N . GLY A 1 88 ? -8.384 -11.266 -2.713 1.00 95.56 88 GLY A N 1
ATOM 676 C CA . GLY A 1 88 ? -7.515 -10.791 -3.786 1.00 95.56 88 GLY A CA 1
ATOM 677 C C . GLY A 1 88 ? -6.125 -10.420 -3.291 1.00 95.56 88 GLY A C 1
ATOM 678 O O . GLY A 1 88 ? -5.659 -10.914 -2.268 1.00 95.56 88 GLY A O 1
ATOM 679 N N . ILE A 1 89 ? -5.443 -9.550 -4.029 1.00 96.75 89 ILE A N 1
ATOM 680 C CA . ILE A 1 89 ? -4.060 -9.166 -3.742 1.00 96.75 89 ILE A CA 1
ATOM 681 C C . ILE A 1 89 ? -4.032 -7.867 -2.943 1.00 96.75 89 ILE A C 1
ATOM 683 O O . ILE A 1 89 ? -4.624 -6.861 -3.343 1.00 96.75 89 ILE A O 1
ATOM 687 N N . LEU A 1 90 ? -3.299 -7.873 -1.835 1.00 97.38 90 LEU A N 1
ATOM 688 C CA . LEU A 1 90 ? -3.042 -6.689 -1.026 1.00 97.38 90 LEU A CA 1
ATOM 689 C C . LEU A 1 90 ? -1.587 -6.258 -1.199 1.00 97.38 90 LEU A C 1
ATOM 691 O O . LEU A 1 90 ? -0.675 -6.917 -0.698 1.00 97.38 90 LEU A O 1
ATOM 695 N N . GLN A 1 91 ? -1.377 -5.134 -1.887 1.00 97.19 91 GLN A N 1
ATOM 696 C CA . GLN A 1 91 ? -0.055 -4.538 -2.042 1.00 97.19 91 GLN A CA 1
ATOM 697 C C . GLN A 1 91 ? 0.213 -3.492 -0.951 1.00 97.19 91 GLN A C 1
ATOM 699 O O . GLN A 1 91 ? -0.409 -2.429 -0.956 1.00 97.19 91 GLN A O 1
ATOM 704 N N . ALA A 1 92 ? 1.151 -3.759 -0.037 1.00 96.31 92 ALA A N 1
ATOM 705 C CA . ALA A 1 92 ? 1.390 -2.910 1.140 1.00 96.31 92 ALA A CA 1
ATOM 706 C C . ALA A 1 92 ? 2.880 -2.781 1.529 1.00 96.31 92 ALA A C 1
ATOM 708 O O . ALA A 1 92 ? 3.758 -3.421 0.950 1.00 96.31 92 ALA A O 1
ATOM 709 N N . ASP A 1 93 ? 3.185 -1.934 2.517 1.00 92.94 93 ASP A N 1
ATOM 710 C CA . ASP A 1 93 ? 4.532 -1.623 3.039 1.00 92.94 93 ASP A CA 1
ATOM 711 C C . ASP A 1 93 ? 5.150 -2.714 3.944 1.00 92.94 93 ASP A C 1
ATOM 713 O O . ASP A 1 93 ? 6.150 -2.461 4.617 1.00 92.94 93 ASP A O 1
ATOM 717 N N . ALA A 1 94 ? 4.564 -3.917 3.968 1.00 90.56 94 ALA A N 1
ATOM 718 C CA . ALA A 1 94 ? 4.888 -5.009 4.892 1.00 90.56 94 ALA A CA 1
ATOM 719 C C . ALA A 1 94 ? 4.695 -4.659 6.385 1.00 90.56 94 ALA A C 1
ATOM 721 O O . ALA A 1 94 ? 5.340 -5.237 7.266 1.00 90.56 94 ALA A O 1
ATOM 722 N N . PHE A 1 95 ? 3.792 -3.726 6.710 1.00 93.56 95 PHE A N 1
ATOM 723 C CA . PHE A 1 95 ? 3.368 -3.522 8.091 1.00 93.56 95 PHE A CA 1
ATOM 724 C C . PHE A 1 95 ? 2.775 -4.811 8.685 1.00 93.56 95 PHE A C 1
ATOM 726 O O . PHE A 1 95 ? 1.777 -5.344 8.202 1.00 93.56 95 PHE A O 1
ATOM 733 N N . ALA A 1 96 ? 3.345 -5.270 9.804 1.00 92.75 96 ALA A N 1
ATOM 734 C CA . ALA A 1 96 ? 2.960 -6.524 10.455 1.00 92.75 96 ALA A CA 1
ATOM 735 C C . ALA A 1 96 ? 1.477 -6.596 10.875 1.00 92.75 96 ALA A C 1
ATOM 737 O O . ALA A 1 96 ? 0.958 -7.685 11.121 1.00 92.75 96 ALA A O 1
ATOM 738 N N . GLY A 1 97 ? 0.775 -5.458 10.952 1.00 92.44 97 GLY A N 1
ATOM 739 C CA . GLY A 1 97 ? -0.660 -5.440 11.234 1.00 92.44 97 GLY A CA 1
ATOM 740 C C . GLY A 1 97 ? -1.523 -6.102 10.157 1.00 92.44 97 GLY A C 1
ATOM 741 O O . GLY A 1 97 ? -2.645 -6.493 10.471 1.00 92.44 97 GLY A O 1
ATOM 742 N N . TYR A 1 98 ? -0.999 -6.296 8.941 1.00 93.25 98 TYR A N 1
ATOM 743 C CA . TYR A 1 98 ? -1.682 -7.036 7.876 1.00 93.25 98 TYR A CA 1
ATOM 744 C C . TYR A 1 98 ? -1.520 -8.561 7.980 1.00 93.25 98 TYR A C 1
ATOM 746 O O . TYR A 1 98 ? -2.295 -9.289 7.370 1.00 93.25 98 TYR A O 1
ATOM 754 N N . ASN A 1 99 ? -0.571 -9.069 8.779 1.00 92.81 99 ASN A N 1
ATOM 755 C CA . ASN A 1 99 ? -0.175 -10.486 8.768 1.00 92.81 99 ASN A CA 1
ATOM 756 C C . ASN A 1 99 ? -1.329 -11.467 9.009 1.00 92.81 99 ASN A C 1
ATOM 758 O O . ASN A 1 99 ? -1.319 -12.579 8.491 1.00 92.81 99 ASN A O 1
ATOM 762 N N . SER A 1 100 ? -2.311 -11.096 9.832 1.00 91.50 100 SER A N 1
ATOM 763 C CA . SER A 1 100 ? -3.481 -11.943 10.081 1.00 91.50 100 SER A CA 1
ATOM 764 C C . SER A 1 100 ? -4.398 -12.054 8.868 1.00 91.50 100 SER A C 1
ATOM 766 O O . SER A 1 100 ? -5.009 -13.101 8.700 1.00 91.50 100 SER A O 1
ATOM 768 N N . SER A 1 101 ? -4.481 -11.016 8.032 1.00 91.81 101 SER A N 1
ATOM 769 C CA . SER A 1 101 ? -5.332 -11.002 6.838 1.00 91.81 101 SER A CA 1
ATOM 770 C C . SER A 1 101 ? -4.880 -12.031 5.799 1.00 91.81 101 SER A C 1
ATOM 772 O O . SER A 1 101 ? -5.691 -12.485 5.006 1.00 91.81 101 SER A O 1
ATOM 774 N N . TYR A 1 102 ? -3.608 -12.437 5.830 1.00 92.88 102 TYR A N 1
ATOM 775 C CA . TYR A 1 102 ? -3.029 -13.401 4.889 1.00 92.88 102 TYR A CA 1
ATOM 776 C C . TYR A 1 102 ? -3.203 -14.867 5.308 1.00 92.88 102 TYR A C 1
ATOM 778 O O . TYR A 1 102 ? -2.951 -15.767 4.511 1.00 92.88 102 TYR A O 1
ATOM 786 N N . LYS A 1 103 ? -3.584 -15.140 6.565 1.00 91.19 103 LYS A N 1
ATOM 787 C CA . LYS A 1 103 ? -3.537 -16.500 7.136 1.00 91.19 103 LYS A CA 1
ATOM 788 C C . LYS A 1 103 ? -4.490 -17.479 6.460 1.00 91.19 103 LYS A C 1
ATOM 790 O O . LYS A 1 103 ? -4.132 -18.641 6.298 1.00 91.19 103 LYS A O 1
ATOM 795 N N . ASP A 1 104 ? -5.664 -17.000 6.068 1.00 87.88 104 ASP A N 1
ATOM 796 C CA . ASP A 1 104 ? -6.738 -17.844 5.541 1.00 87.88 104 ASP A CA 1
ATOM 797 C C . ASP A 1 104 ? -6.613 -18.082 4.024 1.00 87.88 104 ASP A C 1
ATOM 799 O O . ASP A 1 104 ? -7.400 -18.824 3.447 1.00 87.88 104 ASP A O 1
ATOM 803 N N . GLY A 1 105 ? -5.624 -17.466 3.361 1.00 89.44 105 GLY A N 1
ATOM 804 C CA . GLY A 1 105 ? -5.378 -17.610 1.920 1.00 89.44 105 GLY A CA 1
ATOM 805 C C . GLY A 1 105 ? -6.295 -16.777 1.015 1.00 89.44 105 GLY A C 1
ATOM 806 O O . GLY A 1 105 ? -5.990 -16.616 -0.162 1.00 89.44 105 GLY A O 1
ATOM 807 N N . ASP A 1 106 ? -7.362 -16.189 1.563 1.00 91.75 106 ASP A N 1
ATOM 808 C CA . ASP A 1 106 ? -8.272 -15.278 0.852 1.00 91.75 106 ASP A CA 1
ATOM 809 C C . ASP A 1 106 ? -7.561 -13.998 0.362 1.00 91.75 106 ASP A C 1
ATOM 811 O O . ASP A 1 106 ? -7.931 -13.428 -0.669 1.00 91.75 106 ASP A O 1
ATOM 815 N N . VAL A 1 107 ? -6.521 -13.555 1.079 1.00 96.12 107 VAL A N 1
ATOM 816 C CA . VAL A 1 107 ? -5.706 -12.388 0.724 1.00 96.12 107 VAL A CA 1
ATOM 817 C C . VAL A 1 107 ? -4.278 -12.814 0.400 1.00 96.12 107 VAL A C 1
ATOM 819 O O . VAL A 1 107 ? -3.553 -13.301 1.268 1.00 96.12 107 VAL A O 1
ATOM 822 N N . GLN A 1 108 ? -3.853 -12.561 -0.836 1.00 95.81 108 GLN A N 1
ATOM 823 C CA . GLN A 1 108 ? -2.478 -12.752 -1.284 1.00 95.81 108 GLN A CA 1
ATOM 824 C C . GLN A 1 108 ? -1.646 -11.505 -0.966 1.00 95.81 108 GLN A C 1
ATOM 826 O O . GLN A 1 108 ? -1.965 -10.395 -1.392 1.00 95.81 108 GLN A O 1
ATOM 831 N N . GLU A 1 109 ? -0.548 -11.689 -0.240 1.00 95.12 109 GLU A N 1
ATOM 832 C CA . GLU A 1 109 ? 0.396 -10.612 0.057 1.00 95.12 109 GLU A CA 1
ATOM 833 C C . GLU A 1 109 ? 1.212 -10.229 -1.188 1.00 95.12 109 GLU A C 1
ATOM 835 O O . GLU A 1 109 ? 1.769 -11.099 -1.866 1.00 95.12 109 GLU A O 1
ATOM 840 N N . ALA A 1 110 ? 1.326 -8.922 -1.445 1.00 95.06 110 ALA A N 1
ATOM 841 C CA . ALA A 1 110 ? 2.282 -8.334 -2.376 1.00 95.06 110 ALA A CA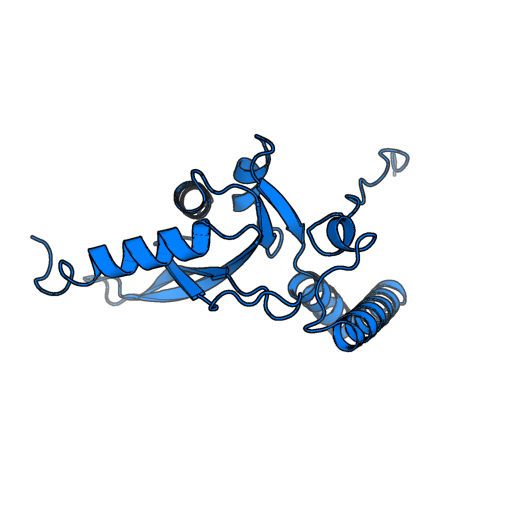 1
ATOM 842 C C . ALA A 1 110 ? 3.068 -7.196 -1.695 1.00 95.06 110 ALA A C 1
ATOM 844 O O . ALA A 1 110 ? 2.510 -6.260 -1.124 1.00 95.06 110 ALA A O 1
ATOM 845 N N . GLY A 1 111 ? 4.397 -7.250 -1.759 1.00 94.81 111 GLY A N 1
ATOM 846 C CA . GLY A 1 111 ? 5.246 -6.200 -1.195 1.00 94.81 111 GLY A CA 1
ATOM 847 C C . GLY A 1 111 ? 5.282 -4.953 -2.080 1.00 94.81 111 GLY A C 1
ATOM 848 O O . GLY A 1 111 ? 5.479 -5.040 -3.290 1.00 94.81 111 GLY A O 1
ATOM 849 N N . CYS A 1 112 ? 5.146 -3.768 -1.487 1.00 95.31 112 CYS A N 1
ATOM 850 C CA . CYS A 1 112 ? 5.264 -2.509 -2.217 1.00 95.31 112 CYS A CA 1
ATOM 851 C C . CYS A 1 112 ? 6.738 -2.159 -2.502 1.00 95.31 112 CYS A C 1
ATOM 853 O O . CYS A 1 112 ? 7.486 -1.750 -1.608 1.00 95.31 112 CYS A O 1
ATOM 855 N N . VAL A 1 113 ? 7.147 -2.253 -3.774 1.00 95.31 113 VAL A N 1
ATOM 856 C CA . VAL A 1 113 ? 8.529 -1.975 -4.220 1.00 95.31 113 VAL A CA 1
ATOM 857 C C . VAL A 1 113 ? 8.946 -0.525 -3.952 1.00 95.31 113 VAL A C 1
ATOM 859 O O . VAL A 1 113 ? 10.100 -0.273 -3.614 1.00 95.31 113 VAL A O 1
ATOM 862 N N . ALA A 1 114 ? 8.015 0.433 -3.987 1.00 95.06 114 ALA A N 1
ATOM 863 C CA . ALA A 1 114 ? 8.310 1.824 -3.639 1.00 95.06 114 ALA A CA 1
ATOM 864 C C . ALA A 1 114 ? 8.755 1.979 -2.171 1.00 95.06 114 ALA A C 1
ATOM 866 O O . ALA A 1 114 ? 9.701 2.721 -1.885 1.00 95.06 114 ALA A O 1
ATOM 867 N N . HIS A 1 115 ? 8.124 1.243 -1.249 1.00 95.38 115 HIS A N 1
ATOM 868 C CA . HIS A 1 115 ? 8.512 1.218 0.162 1.00 95.38 115 HIS A CA 1
ATOM 869 C C . HIS A 1 115 ? 9.859 0.520 0.366 1.00 95.38 115 HIS A C 1
ATOM 871 O O . HIS A 1 115 ? 10.724 1.061 1.059 1.00 95.38 115 HIS A O 1
ATOM 877 N N . ALA A 1 116 ? 10.078 -0.619 -0.297 1.00 95.25 116 ALA A N 1
ATOM 878 C CA . ALA A 1 116 ? 11.366 -1.311 -0.271 1.00 95.25 116 ALA A CA 1
ATOM 879 C C . ALA A 1 116 ? 12.503 -0.416 -0.801 1.00 95.25 116 ALA A C 1
ATOM 881 O O . ALA A 1 116 ? 13.526 -0.243 -0.136 1.00 95.25 116 ALA A O 1
ATOM 882 N N . ARG A 1 117 ? 12.296 0.241 -1.951 1.00 97.38 117 ARG A N 1
ATOM 883 C CA . ARG A 1 117 ? 13.248 1.188 -2.551 1.00 97.38 117 ARG A CA 1
ATOM 884 C C . ARG A 1 117 ? 13.601 2.321 -1.597 1.00 97.38 117 ARG A C 1
ATOM 886 O O . ARG A 1 117 ? 14.776 2.654 -1.485 1.00 97.38 117 ARG A O 1
ATOM 893 N N . ARG A 1 118 ? 12.610 2.911 -0.913 1.00 96.81 118 ARG A N 1
ATOM 894 C CA . ARG A 1 118 ? 12.847 3.991 0.061 1.00 96.81 118 ARG A CA 1
ATOM 895 C C . ARG A 1 118 ? 13.817 3.536 1.151 1.00 96.81 118 ARG A C 1
ATOM 897 O O . ARG A 1 118 ? 14.775 4.244 1.420 1.00 96.81 118 ARG A O 1
ATOM 904 N N . LYS A 1 119 ? 13.644 2.325 1.694 1.00 95.12 119 LYS A N 1
ATOM 905 C CA . LYS A 1 119 ? 14.556 1.771 2.710 1.00 95.12 119 LYS A CA 1
ATOM 906 C C . LYS A 1 119 ? 15.982 1.589 2.192 1.00 95.12 119 LYS A C 1
ATOM 908 O O . LYS A 1 119 ? 16.923 1.974 2.879 1.00 95.12 119 LYS A O 1
ATOM 913 N N . PHE A 1 120 ? 16.159 1.055 0.983 1.00 97.31 120 PHE A N 1
ATOM 914 C CA . PHE A 1 120 ? 17.493 0.953 0.376 1.00 97.31 120 PHE A CA 1
ATOM 915 C C . PHE A 1 120 ? 18.114 2.322 0.094 1.00 97.31 120 PHE A C 1
ATOM 917 O O . PHE A 1 120 ? 19.313 2.496 0.288 1.00 97.31 120 PHE A O 1
ATOM 924 N N . HIS A 1 121 ? 17.305 3.296 -0.318 1.00 97.81 121 HIS A N 1
ATOM 925 C CA . HIS A 1 121 ? 17.752 4.663 -0.552 1.00 97.81 121 HIS A CA 1
ATOM 926 C C . HIS A 1 121 ? 18.186 5.359 0.744 1.00 97.81 121 HIS A C 1
ATOM 928 O O . HIS A 1 121 ? 19.249 5.970 0.774 1.00 97.81 121 HIS A O 1
ATOM 934 N N . ASP A 1 122 ? 17.424 5.214 1.830 1.00 97.75 122 ASP A N 1
ATOM 935 C CA . ASP A 1 122 ? 17.793 5.752 3.145 1.00 97.75 122 ASP A CA 1
ATOM 936 C C . ASP A 1 122 ? 19.135 5.165 3.617 1.00 97.75 122 ASP A C 1
ATOM 938 O O . ASP A 1 122 ? 20.014 5.893 4.077 1.00 97.75 122 ASP A O 1
ATOM 942 N N . LEU A 1 123 ? 19.335 3.853 3.430 1.00 97.69 123 LEU A N 1
ATOM 943 C CA . LEU A 1 123 ? 20.611 3.191 3.718 1.00 97.69 123 LEU A CA 1
ATOM 944 C C . LEU A 1 123 ? 21.742 3.684 2.812 1.00 97.69 123 LEU A C 1
ATOM 946 O O . LEU A 1 123 ? 22.859 3.857 3.289 1.00 97.69 123 LEU A O 1
ATOM 950 N N . TYR A 1 124 ? 21.471 3.913 1.527 1.00 97.69 124 TYR A N 1
ATOM 951 C CA . TYR A 1 124 ? 22.447 4.450 0.579 1.00 97.69 124 TYR A CA 1
ATOM 952 C C . TYR A 1 124 ? 22.920 5.850 0.990 1.00 97.69 124 TYR A C 1
ATOM 954 O O . TYR A 1 124 ? 24.123 6.110 0.974 1.00 97.69 124 TYR A O 1
ATOM 962 N N . LEU A 1 125 ? 21.994 6.723 1.410 1.00 97.94 125 LEU A N 1
ATOM 963 C CA . LEU A 1 125 ? 22.311 8.063 1.914 1.00 97.94 125 LEU A CA 1
ATOM 964 C C . LEU A 1 125 ? 23.086 8.024 3.236 1.00 97.94 125 LEU A C 1
ATOM 966 O O . LEU A 1 125 ? 24.003 8.817 3.424 1.00 97.94 125 LEU A O 1
ATOM 970 N N . ALA A 1 126 ? 22.730 7.112 4.146 1.00 97.94 126 ALA A N 1
ATOM 971 C CA . ALA A 1 126 ? 23.403 6.983 5.437 1.00 97.94 126 ALA A CA 1
ATOM 972 C C . ALA A 1 126 ? 24.810 6.373 5.310 1.00 97.94 126 ALA A C 1
ATOM 974 O O . ALA A 1 126 ? 25.757 6.844 5.938 1.00 97.94 126 ALA A O 1
ATOM 975 N N . ARG A 1 127 ? 24.949 5.304 4.516 1.00 97.69 127 ARG A N 1
ATOM 976 C CA . ARG A 1 127 ? 26.219 4.629 4.229 1.00 97.69 127 ARG A CA 1
ATOM 977 C C . ARG A 1 127 ? 26.113 3.803 2.949 1.00 97.69 127 ARG A C 1
ATOM 979 O O . ARG A 1 127 ? 25.640 2.662 2.953 1.00 97.69 127 ARG A O 1
ATOM 986 N 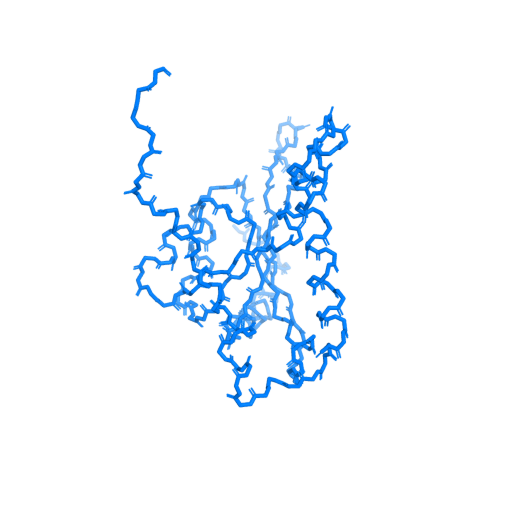N . ARG A 1 128 ? 26.645 4.341 1.856 1.00 97.56 128 ARG A N 1
ATOM 987 C CA . ARG A 1 128 ? 26.750 3.623 0.583 1.00 97.56 128 ARG A CA 1
ATOM 988 C C . ARG A 1 128 ? 27.576 2.338 0.719 1.00 97.56 128 ARG A C 1
ATOM 990 O O . ARG A 1 128 ? 28.638 2.338 1.340 1.00 97.56 128 ARG A O 1
ATOM 997 N N . ASN A 1 129 ? 27.087 1.255 0.120 1.00 97.56 129 ASN A N 1
ATOM 998 C CA . ASN A 1 129 ? 27.807 -0.008 -0.050 1.00 97.56 129 ASN A CA 1
ATOM 999 C C . ASN A 1 129 ? 27.329 -0.734 -1.321 1.00 97.56 129 ASN A C 1
ATOM 1001 O O . ASN A 1 129 ? 26.394 -0.285 -1.991 1.00 97.56 129 ASN A O 1
ATOM 1005 N N . ASP A 1 130 ? 27.964 -1.854 -1.657 1.00 98.12 130 ASP A N 1
ATOM 1006 C CA . ASP A 1 130 ? 27.655 -2.589 -2.889 1.00 98.12 130 ASP A CA 1
ATOM 1007 C C . ASP A 1 130 ? 26.227 -3.147 -2.884 1.00 98.12 130 ASP A C 1
ATOM 1009 O O . ASP A 1 130 ? 25.536 -3.088 -3.897 1.00 98.12 130 ASP A O 1
ATOM 1013 N N . VAL A 1 131 ? 25.735 -3.598 -1.725 1.00 97.56 131 VAL A N 1
ATOM 1014 C CA . VAL A 1 131 ? 24.396 -4.191 -1.585 1.00 97.56 131 VAL A CA 1
ATOM 1015 C C . VAL A 1 131 ? 23.295 -3.163 -1.844 1.00 97.56 131 VAL A C 1
ATOM 1017 O O . VAL A 1 131 ? 22.384 -3.428 -2.626 1.00 97.56 131 VAL A O 1
ATOM 1020 N N . ASN A 1 132 ? 23.351 -1.985 -1.214 1.00 97.56 132 ASN A N 1
ATOM 1021 C CA . ASN A 1 132 ? 22.322 -0.960 -1.416 1.00 97.56 132 ASN A CA 1
ATOM 1022 C C . ASN A 1 132 ? 22.417 -0.299 -2.798 1.00 97.56 132 ASN A C 1
ATOM 1024 O O . ASN A 1 132 ? 21.382 0.023 -3.381 1.00 97.56 132 ASN A O 1
ATOM 1028 N N . THR A 1 133 ? 23.624 -0.172 -3.356 1.00 98.06 133 THR A N 1
ATOM 1029 C CA . THR A 1 133 ? 23.823 0.317 -4.727 1.00 98.06 133 THR A CA 1
ATOM 1030 C C . THR A 1 133 ? 23.212 -0.656 -5.738 1.00 98.06 133 THR A C 1
ATOM 1032 O O . THR A 1 133 ? 22.431 -0.243 -6.595 1.00 98.06 133 THR A O 1
ATOM 1035 N N . GLU A 1 134 ? 23.502 -1.951 -5.601 1.00 98.12 134 GLU A N 1
ATOM 1036 C CA . GLU A 1 134 ? 22.976 -2.988 -6.490 1.00 98.12 134 GLU A CA 1
ATOM 1037 C C . GLU A 1 134 ? 21.456 -3.143 -6.363 1.00 98.12 134 GLU A C 1
ATOM 1039 O O . GLU A 1 134 ? 20.759 -3.262 -7.371 1.00 98.12 134 GLU A O 1
ATOM 1044 N N . ALA A 1 135 ? 20.915 -3.073 -5.143 1.00 97.62 135 ALA A N 1
ATOM 1045 C CA . ALA A 1 135 ? 19.471 -3.111 -4.923 1.00 97.62 135 ALA A CA 1
ATOM 1046 C C . ALA A 1 135 ? 18.755 -1.961 -5.649 1.00 97.62 135 ALA A C 1
ATOM 1048 O O . ALA A 1 135 ? 17.769 -2.191 -6.350 1.00 97.62 135 ALA A O 1
ATOM 1049 N N . LEU A 1 136 ? 19.263 -0.729 -5.532 1.00 98.31 136 LEU A N 1
ATOM 1050 C CA . LEU A 1 136 ? 18.691 0.430 -6.225 1.00 98.31 136 LEU A CA 1
ATOM 1051 C C . LEU A 1 136 ? 18.812 0.312 -7.750 1.00 98.31 136 LEU A C 1
ATOM 1053 O O . LEU A 1 136 ? 17.870 0.686 -8.450 1.00 98.31 136 LEU A O 1
ATOM 1057 N N . ARG A 1 137 ? 19.925 -0.239 -8.256 1.00 98.25 137 ARG A N 1
ATOM 1058 C CA . ARG A 1 137 ? 20.130 -0.498 -9.689 1.00 98.25 137 ARG A CA 1
ATOM 1059 C C . ARG A 1 137 ? 19.083 -1.475 -10.231 1.00 98.25 137 ARG A C 1
ATOM 1061 O O . ARG A 1 137 ? 18.376 -1.126 -11.171 1.00 98.25 137 ARG A O 1
ATOM 1068 N N . ARG A 1 138 ? 18.911 -2.639 -9.590 1.00 97.88 138 ARG A N 1
ATOM 1069 C CA . ARG A 1 138 ? 17.921 -3.658 -9.994 1.00 97.88 138 ARG A CA 1
ATOM 1070 C C . ARG A 1 138 ? 16.483 -3.162 -9.905 1.00 97.88 138 ARG A C 1
ATOM 1072 O O . ARG A 1 138 ? 15.679 -3.446 -10.783 1.00 97.88 138 ARG A O 1
ATOM 1079 N N . ILE A 1 139 ? 16.145 -2.396 -8.865 1.00 97.12 139 ILE A N 1
ATOM 1080 C CA . ILE A 1 139 ? 14.819 -1.767 -8.772 1.00 97.12 139 ILE A CA 1
ATOM 1081 C C . ILE A 1 139 ? 14.609 -0.788 -9.938 1.00 97.12 139 ILE A C 1
ATOM 1083 O O . ILE A 1 139 ? 13.516 -0.725 -10.491 1.00 97.12 139 ILE A O 1
ATOM 1087 N N . GLY A 1 140 ? 15.648 -0.048 -10.337 1.00 97.31 140 GLY A N 1
ATOM 1088 C CA . GLY A 1 140 ? 15.604 0.808 -11.522 1.00 97.31 140 GLY A CA 1
ATOM 1089 C C . GLY A 1 140 ? 15.328 0.032 -12.814 1.00 97.31 140 GLY A C 1
ATOM 1090 O O . GLY A 1 140 ? 14.499 0.464 -13.610 1.00 97.31 140 GLY A O 1
ATOM 1091 N N . GLU A 1 141 ? 15.961 -1.129 -12.997 1.00 97.25 141 GLU A N 1
ATOM 1092 C CA . GLU A 1 141 ? 15.708 -2.017 -14.144 1.00 97.25 141 GLU A CA 1
ATOM 1093 C C . GLU A 1 141 ? 14.261 -2.525 -14.168 1.00 97.25 141 GLU A C 1
ATOM 1095 O O . GLU A 1 141 ? 13.618 -2.513 -15.216 1.00 97.25 141 GLU A O 1
ATOM 1100 N N . LEU A 1 142 ? 13.713 -2.899 -13.006 1.00 94.19 142 LEU A N 1
ATOM 1101 C CA . LEU A 1 142 ? 12.305 -3.288 -12.891 1.00 94.19 142 LEU A CA 1
ATOM 1102 C C . LEU A 1 142 ? 11.367 -2.143 -13.285 1.00 94.19 142 LEU A C 1
ATOM 1104 O O . LEU A 1 142 ? 10.421 -2.365 -14.033 1.00 94.19 142 LEU A O 1
ATOM 1108 N N . TYR A 1 143 ? 11.643 -0.914 -12.844 1.00 94.25 143 TYR A N 1
ATOM 1109 C CA . TYR A 1 143 ? 10.836 0.248 -13.225 1.00 94.25 143 TYR A CA 1
ATOM 1110 C C . TYR A 1 143 ? 10.912 0.573 -14.720 1.00 94.25 143 TYR A C 1
ATOM 1112 O O . TYR A 1 143 ? 9.920 1.042 -15.276 1.00 94.25 143 TYR A O 1
ATOM 1120 N N . ALA A 1 144 ? 12.045 0.314 -15.378 1.00 95.50 144 ALA A N 1
ATOM 1121 C CA . ALA A 1 144 ? 12.147 0.444 -16.831 1.00 95.50 144 ALA A CA 1
ATOM 1122 C C . ALA A 1 144 ? 11.216 -0.557 -17.537 1.00 95.50 144 ALA A C 1
ATOM 1124 O O . ALA A 1 144 ? 10.414 -0.161 -18.379 1.00 95.50 144 ALA A O 1
ATOM 1125 N N . ILE A 1 145 ? 11.228 -1.823 -17.105 1.00 92.69 145 ILE A N 1
ATOM 1126 C CA . ILE A 1 145 ? 10.316 -2.855 -17.623 1.00 92.69 145 ILE A CA 1
ATOM 1127 C C . ILE A 1 145 ? 8.851 -2.476 -17.355 1.00 92.69 145 ILE A C 1
ATOM 1129 O O . ILE A 1 145 ? 8.016 -2.562 -18.255 1.00 92.69 145 ILE A O 1
ATOM 1133 N N . GLU A 1 146 ? 8.523 -2.030 -16.137 1.00 91.38 146 GLU A N 1
ATOM 1134 C CA . GLU A 1 146 ? 7.171 -1.580 -15.775 1.00 91.38 146 GLU A CA 1
ATOM 1135 C C . GLU A 1 146 ? 6.696 -0.406 -16.641 1.00 91.38 146 GLU A C 1
ATOM 1137 O O . GLU A 1 146 ? 5.515 -0.337 -16.986 1.00 91.38 146 GLU A O 1
ATOM 1142 N N . ALA A 1 147 ? 7.594 0.518 -16.997 1.00 92.06 147 ALA A N 1
ATOM 1143 C CA . ALA A 1 147 ? 7.282 1.631 -17.885 1.00 92.06 147 ALA A CA 1
ATOM 1144 C C . ALA A 1 147 ? 6.948 1.142 -19.302 1.00 92.06 147 ALA A C 1
ATOM 1146 O O . ALA A 1 147 ? 5.934 1.566 -19.860 1.00 92.06 147 ALA A O 1
ATOM 1147 N N . ASP A 1 148 ? 7.725 0.199 -19.838 1.00 93.50 148 ASP A N 1
ATOM 1148 C CA . ASP A 1 148 ? 7.522 -0.358 -21.182 1.00 93.50 148 ASP A CA 1
ATOM 1149 C C . ASP A 1 148 ? 6.202 -1.128 -21.319 1.00 93.50 148 ASP A C 1
ATOM 1151 O O . ASP A 1 148 ? 5.598 -1.176 -22.400 1.00 93.50 148 ASP A O 1
ATOM 1155 N N . ILE A 1 149 ? 5.731 -1.747 -20.233 1.00 90.31 149 ILE A N 1
ATOM 1156 C CA . ILE A 1 149 ? 4.493 -2.542 -20.221 1.00 90.31 149 ILE A CA 1
ATOM 1157 C C . ILE A 1 149 ? 3.270 -1.785 -19.692 1.00 90.31 149 ILE A C 1
ATOM 1159 O O . ILE A 1 149 ? 2.169 -2.343 -19.692 1.00 90.31 149 ILE A O 1
ATOM 1163 N N . ARG A 1 150 ? 3.432 -0.534 -19.246 1.00 91.56 150 ARG A N 1
ATOM 1164 C CA . ARG A 1 150 ? 2.364 0.244 -18.611 1.00 91.56 150 ARG A CA 1
ATOM 1165 C C . ARG A 1 150 ? 1.147 0.395 -19.526 1.00 91.56 150 ARG A C 1
ATOM 1167 O O . ARG A 1 150 ? 1.266 0.725 -20.701 1.00 91.56 150 ARG A O 1
ATOM 1174 N N . GLY A 1 151 ? -0.039 0.180 -18.960 1.00 89.94 151 GLY A N 1
ATOM 1175 C CA . GLY A 1 151 ? -1.323 0.305 -19.656 1.00 89.94 151 GLY A CA 1
ATOM 1176 C C . GLY A 1 151 ? -1.641 -0.851 -20.604 1.00 89.94 151 GLY A C 1
ATOM 1177 O O . GLY A 1 151 ? -2.722 -0.875 -21.185 1.00 89.94 151 GLY A O 1
ATOM 1178 N N . LYS A 1 152 ? -0.736 -1.825 -20.755 1.00 88.94 152 LYS A N 1
ATOM 1179 C CA . LYS A 1 152 ? -0.985 -3.025 -21.556 1.00 88.94 152 LYS A CA 1
ATOM 1180 C C . LYS A 1 152 ? -1.646 -4.084 -20.675 1.00 88.94 152 LYS A C 1
ATOM 1182 O O . LYS A 1 152 ? -1.137 -4.318 -19.572 1.00 88.94 152 LYS A O 1
ATOM 1187 N N . PRO A 1 153 ? -2.704 -4.765 -21.151 1.00 81.62 153 PRO A N 1
ATOM 1188 C CA . PRO A 1 153 ? -3.279 -5.882 -20.419 1.00 81.62 153 PRO A CA 1
ATOM 1189 C C . PRO A 1 153 ? -2.217 -6.971 -20.201 1.00 81.62 153 PRO A C 1
ATOM 1191 O O . PRO A 1 153 ? -1.221 -7.035 -20.937 1.00 81.62 153 PRO A O 1
ATOM 1194 N N . PRO A 1 154 ? -2.387 -7.827 -19.186 1.00 72.56 154 PRO A N 1
ATOM 1195 C CA . PRO A 1 154 ? -1.526 -8.984 -19.036 1.00 72.56 154 PRO A CA 1
ATOM 1196 C C . PRO A 1 154 ? -1.604 -9.862 -20.292 1.00 72.56 154 PRO A C 1
ATOM 1198 O O . PRO A 1 154 ? -2.687 -10.143 -20.804 1.00 72.56 154 PRO A O 1
ATOM 1201 N N . THR A 1 155 ? -0.451 -10.301 -20.794 1.00 66.50 155 THR A N 1
ATOM 1202 C CA . THR A 1 155 ? -0.397 -11.382 -21.786 1.00 66.50 155 THR A CA 1
ATOM 1203 C C . THR A 1 155 ? -0.849 -12.689 -21.127 1.00 66.50 155 THR A C 1
ATOM 1205 O O . THR A 1 155 ? -0.803 -12.810 -19.902 1.00 66.50 155 THR A O 1
ATOM 1208 N N . SER A 1 156 ? -1.262 -13.687 -21.912 1.00 54.12 156 SER A N 1
ATOM 1209 C CA . SER A 1 156 ? -1.678 -15.007 -21.401 1.00 54.12 156 SER A CA 1
ATOM 1210 C C . SER A 1 156 ? -0.633 -15.674 -20.490 1.00 54.12 156 SER A C 1
ATOM 1212 O O . SER A 1 156 ? -1.005 -16.403 -19.579 1.00 54.12 156 SER A O 1
ATOM 1214 N N . GLU A 1 157 ? 0.654 -15.376 -20.683 1.00 48.03 157 GLU A N 1
ATOM 1215 C CA . GLU A 1 157 ? 1.768 -15.843 -19.840 1.00 48.03 157 GLU A CA 1
ATOM 1216 C C . GLU A 1 157 ? 2.093 -14.887 -18.670 1.00 48.03 157 GLU A C 1
ATOM 1218 O O . GLU A 1 157 ? 2.622 -15.313 -17.652 1.00 48.03 157 GLU A O 1
ATOM 1223 N N . GLY A 1 158 ? 1.751 -13.596 -18.777 1.00 44.97 158 GLY A N 1
ATOM 1224 C CA . GLY A 1 158 ? 2.063 -12.555 -17.784 1.00 44.97 158 GLY A CA 1
ATOM 1225 C C . GLY A 1 158 ? 0.938 -12.236 -16.792 1.00 44.97 158 GLY A C 1
ATOM 1226 O O . GLY A 1 158 ? 1.133 -11.420 -15.887 1.00 44.97 158 GLY A O 1
ATOM 1227 N N . ALA A 1 159 ? -0.240 -12.849 -16.947 1.00 44.22 159 ALA A N 1
ATOM 1228 C CA . ALA A 1 159 ? -1.391 -12.650 -16.061 1.00 44.22 159 ALA A CA 1
ATOM 1229 C C . ALA A 1 159 ? -1.149 -13.160 -14.633 1.00 44.22 159 ALA A C 1
ATOM 1231 O O . ALA A 1 159 ? -1.615 -12.539 -13.678 1.00 44.22 159 ALA A O 1
ATOM 1232 N N . SER A 1 160 ? -0.379 -14.242 -14.474 1.00 38.62 160 SER A N 1
ATOM 1233 C CA . SER A 1 160 ? 0.005 -14.779 -13.162 1.00 38.62 160 SER A CA 1
ATOM 1234 C C . SER A 1 160 ? 1.108 -13.970 -12.477 1.00 38.62 160 SER A C 1
ATOM 1236 O O . SER A 1 160 ? 1.131 -13.881 -11.250 1.00 38.62 160 SER A O 1
ATOM 1238 N N . ASP A 1 161 ? 2.006 -13.363 -13.255 1.00 45.78 161 ASP A N 1
ATOM 1239 C CA . ASP A 1 161 ? 3.239 -12.760 -12.734 1.00 45.78 161 ASP A CA 1
ATOM 1240 C C . ASP A 1 161 ? 3.059 -11.286 -12.358 1.00 45.78 161 ASP A C 1
ATOM 1242 O O . ASP A 1 161 ? 3.609 -10.829 -11.356 1.00 45.78 161 ASP A O 1
ATOM 1246 N N . ARG A 1 162 ? 2.211 -10.546 -13.087 1.00 52.19 162 ARG A N 1
ATOM 1247 C CA . ARG A 1 162 ? 1.882 -9.147 -12.748 1.00 52.19 162 ARG A CA 1
ATOM 1248 C C . ARG A 1 162 ? 0.946 -9.014 -11.547 1.00 52.19 162 ARG A C 1
ATOM 1250 O O . ARG A 1 162 ? 0.899 -7.953 -10.931 1.00 52.19 162 ARG A O 1
ATOM 1257 N N . ASN A 1 163 ? 0.212 -10.076 -11.216 1.00 45.34 163 ASN A N 1
ATOM 1258 C CA . ASN A 1 163 ? -0.831 -10.080 -10.192 1.00 45.34 163 ASN A CA 1
ATOM 1259 C C . ASN A 1 163 ? -0.420 -10.888 -8.945 1.00 45.34 163 ASN A C 1
ATOM 1261 O O . ASN A 1 163 ? -1.210 -11.622 -8.366 1.00 45.34 163 ASN A O 1
ATOM 1265 N N . GLY A 1 164 ? 0.835 -10.761 -8.508 1.00 40.72 164 GLY A N 1
ATOM 1266 C CA . GLY A 1 164 ? 1.228 -11.229 -7.177 1.00 40.72 164 GLY A CA 1
ATOM 1267 C C . GLY A 1 164 ? 1.952 -12.570 -7.108 1.00 40.72 164 GLY A C 1
ATOM 1268 O O . GLY A 1 164 ? 2.159 -13.059 -5.999 1.00 40.72 164 GLY A O 1
ATOM 1269 N N . ARG A 1 165 ? 2.473 -13.124 -8.213 1.00 34.00 165 ARG A N 1
ATOM 1270 C CA . ARG A 1 165 ? 3.576 -14.094 -8.104 1.00 34.00 165 ARG A CA 1
ATOM 1271 C C . ARG A 1 165 ? 4.899 -13.362 -7.854 1.00 34.00 165 ARG A C 1
ATOM 1273 O O . ARG A 1 165 ? 5.887 -13.530 -8.560 1.00 34.00 165 ARG A O 1
ATOM 1280 N N . VAL A 1 166 ? 4.957 -12.612 -6.753 1.00 38.22 166 VAL A N 1
ATOM 1281 C CA . VAL A 1 166 ? 6.195 -12.607 -5.979 1.00 38.22 166 VAL A CA 1
ATOM 1282 C C . VAL A 1 166 ? 6.332 -14.059 -5.550 1.00 38.22 166 VAL A C 1
ATOM 1284 O O . VAL A 1 166 ? 5.629 -14.514 -4.649 1.00 38.22 166 VAL A O 1
ATOM 1287 N N . HIS A 1 167 ? 7.184 -14.829 -6.235 1.00 29.36 167 HIS A N 1
ATOM 1288 C CA . HIS A 1 167 ? 7.803 -15.969 -5.584 1.00 29.36 167 HIS A CA 1
ATOM 1289 C C . HIS A 1 167 ? 8.302 -15.406 -4.267 1.00 29.36 167 HIS A C 1
ATOM 1291 O O . HIS A 1 167 ? 9.230 -14.597 -4.257 1.00 29.36 167 HIS A O 1
ATOM 1297 N N . CYS A 1 168 ? 7.585 -15.728 -3.187 1.00 29.89 168 CYS A N 1
ATOM 1298 C CA . CYS A 1 168 ? 8.022 -15.469 -1.840 1.00 29.89 168 CYS A CA 1
ATOM 1299 C C . CYS A 1 168 ? 9.469 -15.931 -1.851 1.00 29.89 168 CYS A C 1
ATOM 1301 O O . CYS A 1 168 ? 9.733 -17.128 -2.008 1.00 29.89 168 CYS A O 1
ATOM 1303 N N . TRP A 1 169 ? 10.402 -14.982 -1.799 1.00 26.62 169 TRP A N 1
ATOM 1304 C CA . TRP A 1 169 ? 11.760 -15.294 -1.438 1.00 26.62 169 TRP A CA 1
ATOM 1305 C C . TRP A 1 169 ? 11.622 -15.768 0.001 1.00 26.62 169 TRP A C 1
ATOM 1307 O O . TRP A 1 169 ? 11.681 -14.992 0.948 1.00 26.62 169 TRP A O 1
ATOM 1317 N N . LYS A 1 170 ? 11.280 -17.048 0.160 1.00 21.55 170 LYS A N 1
ATOM 1318 C CA . LYS A 1 170 ? 11.518 -17.760 1.389 1.00 21.55 170 LYS A CA 1
ATOM 1319 C C . LYS A 1 170 ? 13.035 -17.785 1.442 1.00 21.55 170 LYS A C 1
ATOM 1321 O O . LYS A 1 170 ? 13.631 -18.411 0.562 1.00 21.55 170 LYS A O 1
ATOM 1326 N N . PRO A 1 171 ? 13.678 -17.127 2.420 1.00 25.17 171 PRO A N 1
ATOM 1327 C CA . PRO A 1 171 ? 15.033 -17.517 2.722 1.00 25.17 171 PRO A CA 1
ATOM 1328 C C . PRO A 1 171 ? 14.945 -19.017 2.988 1.00 25.17 171 PRO A C 1
ATOM 1330 O O . PRO A 1 171 ? 14.182 -19.454 3.860 1.00 25.17 171 PRO A O 1
ATOM 1333 N N . SER A 1 172 ? 15.638 -19.820 2.180 1.00 27.34 172 SER A N 1
ATOM 1334 C CA . SER A 1 172 ? 15.851 -21.216 2.516 1.00 27.34 172 SER A CA 1
ATOM 1335 C C . SER A 1 172 ? 16.372 -21.214 3.946 1.00 27.34 172 SER A C 1
ATOM 1337 O O . SER A 1 172 ? 17.387 -20.578 4.237 1.00 27.34 172 SER A O 1
ATOM 1339 N N . ARG A 1 173 ? 15.642 -21.858 4.861 1.00 32.81 173 ARG A N 1
ATOM 1340 C CA . ARG A 1 173 ? 16.147 -22.148 6.200 1.00 32.81 173 ARG A CA 1
ATOM 1341 C C . ARG A 1 173 ? 17.320 -23.111 6.036 1.00 32.81 173 ARG A C 1
ATOM 1343 O O . ARG A 1 173 ? 17.160 -24.314 6.184 1.00 32.81 173 ARG A O 1
ATOM 1350 N N . SER A 1 174 ? 18.489 -22.590 5.698 1.00 34.69 174 SER A N 1
ATOM 1351 C CA . SER A 1 174 ? 19.748 -23.304 5.810 1.00 34.69 174 SER A CA 1
ATOM 1352 C C . SER A 1 174 ? 20.873 -22.300 6.008 1.00 34.69 174 SER A C 1
ATOM 1354 O O . SER A 1 174 ? 21.220 -21.547 5.103 1.00 34.69 174 SER A O 1
ATOM 1356 N N . GLY A 1 175 ? 21.445 -22.345 7.208 1.00 36.88 175 GLY A N 1
ATOM 1357 C CA . GLY A 1 175 ? 22.814 -21.912 7.446 1.00 36.88 175 GLY A CA 1
ATOM 1358 C C . GLY A 1 175 ? 22.979 -20.455 7.846 1.00 36.88 175 GLY A C 1
ATOM 1359 O O . GLY A 1 175 ? 23.446 -19.659 7.052 1.00 36.88 175 GLY A O 1
ATOM 1360 N N . TYR A 1 176 ? 22.705 -20.137 9.111 1.00 27.14 176 TYR A N 1
ATOM 1361 C CA . TYR A 1 176 ? 23.724 -19.483 9.938 1.00 27.14 176 TYR A CA 1
ATOM 1362 C C . TYR A 1 176 ? 23.401 -19.735 11.414 1.00 27.14 176 TYR A C 1
ATOM 1364 O O . TYR A 1 176 ? 22.715 -18.975 12.091 1.00 27.14 176 TYR A O 1
ATOM 1372 N N . ALA A 1 177 ? 23.855 -20.893 11.885 1.00 26.52 177 ALA A N 1
ATOM 1373 C CA . ALA A 1 177 ? 24.057 -21.152 13.296 1.00 26.52 177 ALA A CA 1
ATOM 1374 C C . ALA A 1 177 ? 25.517 -20.804 13.623 1.00 26.52 177 ALA A C 1
ATOM 1376 O O . ALA A 1 177 ? 26.413 -21.271 12.926 1.00 26.52 177 ALA A O 1
ATOM 1377 N N . ARG A 1 178 ? 25.717 -20.079 14.733 1.00 30.28 178 ARG A N 1
ATOM 1378 C CA . ARG A 1 178 ? 26.991 -19.818 15.437 1.00 30.28 178 ARG A CA 1
ATOM 1379 C C . ARG A 1 178 ? 27.976 -18.878 14.718 1.00 30.28 178 ARG A C 1
ATOM 1381 O O . ARG A 1 178 ? 28.683 -19.291 13.806 1.00 30.28 178 ARG A O 1
ATOM 1388 N N . ARG A 1 179 ? 28.157 -17.665 15.236 1.00 32.00 179 ARG A N 1
ATOM 1389 C CA . ARG A 1 179 ? 29.077 -17.276 16.322 1.00 32.00 179 ARG A CA 1
ATOM 1390 C C . ARG A 1 179 ? 28.784 -15.836 16.719 1.00 32.00 179 ARG A C 1
ATOM 1392 O O . ARG A 1 179 ? 28.294 -15.096 15.839 1.00 32.00 179 ARG A O 1
#

Sequence (179 aa):
MGRPGQRTITPAGRCNSAYVMAATKIHADDMPVRVLEPGNGKTKTGRLWTYVRDDRPAGSVDSPAVWFAYSPSRSCEYPQAHLKGFRGILQADAFAGYNSSYKDGDVQEAGCVAHARRKFHDLYLARRNDVNTEALRRIGELYAIEADIRGKPPTSEGASDRNGRVHCWKPSRSGYARR

Radius of gyration: 19.68 Å; chains: 1; bounding box: 55×45×48 Å

Secondary structure (DSSP, 8-state):
---TTSTTHHHHHHHHHHHHHTSSEEEEEEEEEEEEETTTTEEEEEEEEEEEE--GGGT--SPPEEEEEEESS--THHHHHHTTT--EEEEE---GGGTTTTTTSSEEEEE-HHHHHHHHHHHHHHS--HHHHHHHHHHHHHHHHHHHHTTPPPPTTTTTTTTT--------S------

Organism: NCBI:txid164546